Protein AF-A0A965FTY8-F1 (afdb_monomer)

Sequence (47 aa):
MGLVPGVPFHVVRKAPLGDPVEIRVNGFHLCLRRKEAEMLRVAKGNG

Radius of gyration: 10.57 Å; Cα contacts (8 Å, |Δi|>4): 53; chains: 1; bounding box: 26×21×26 Å

Solvent-accessible surface area (backbone atoms only — not comparable to full-atom values): 3193 Å² total; per-residue (Å²): 141,76,93,56,92,90,65,76,68,42,82,75,48,68,35,95,88,57,51,46,35,32,30,39,44,96,92,42,82,44,78,37,47,46,77,57,55,73,71,54,89,83,74,88,76,87,123

Secondary structure (DSSP, 8-state):
----TT---EEEEE-TTS-SEEEEETTEEEEEPHHHHHH--------

Structure (mmCIF, N/CA/C/O backbone):
data_AF-A0A965FTY8-F1
#
_entry.id   AF-A0A965FTY8-F1
#
loop_
_atom_site.group_PDB
_atom_site.id
_atom_site.type_symbol
_atom_site.label_atom_id
_atom_site.label_alt_id
_atom_site.label_comp_id
_atom_site.label_asym_id
_atom_site.label_entity_id
_atom_site.label_seq_id
_atom_site.pdbx_PDB_ins_code
_atom_site.Cartn_x
_atom_site.Cartn_y
_atom_site.Cartn_z
_atom_site.occupancy
_atom_site.B_iso_or_equiv
_atom_site.auth_seq_id
_atom_site.auth_comp_id
_atom_site.auth_asym_id
_atom_site.auth_atom_id
_atom_site.pdbx_PDB_model_num
ATOM 1 N N . MET A 1 1 ? 2.561 8.958 12.961 1.00 52.88 1 MET A N 1
ATOM 2 C CA . MET A 1 1 ? 1.802 9.998 12.233 1.00 52.88 1 MET A CA 1
ATOM 3 C C . MET A 1 1 ? 1.662 9.512 10.800 1.00 52.88 1 MET A C 1
ATOM 5 O O . MET A 1 1 ? 2.668 9.429 10.116 1.00 52.88 1 MET A O 1
ATOM 9 N N . GLY A 1 2 ? 0.486 9.031 10.402 1.00 75.31 2 GLY A N 1
ATOM 10 C CA . GLY A 1 2 ? 0.302 8.309 9.137 1.00 75.31 2 GLY A CA 1
ATOM 11 C C . GLY A 1 2 ? -1.074 7.648 9.062 1.00 75.31 2 GLY A C 1
ATOM 12 O O . GLY A 1 2 ? -1.957 8.013 9.840 1.00 75.31 2 GLY A O 1
ATOM 13 N N . LEU A 1 3 ? -1.252 6.681 8.154 1.00 76.44 3 LEU A N 1
ATOM 14 C CA . LEU A 1 3 ? -2.475 5.872 8.105 1.00 76.44 3 LEU A CA 1
ATOM 15 C C . LEU A 1 3 ? -2.720 5.194 9.453 1.00 76.44 3 LEU A C 1
ATOM 17 O O . LEU A 1 3 ? -1.842 4.503 9.968 1.00 76.44 3 LEU A O 1
ATOM 21 N N . VAL A 1 4 ? -3.929 5.353 9.983 1.00 84.50 4 VAL A N 1
ATOM 22 C CA . VAL A 1 4 ? -4.408 4.590 11.138 1.00 84.50 4 VAL A CA 1
ATOM 23 C C . VAL A 1 4 ? -5.461 3.575 10.679 1.00 84.50 4 VAL A C 1
ATOM 25 O O . VAL A 1 4 ? -6.187 3.848 9.716 1.00 84.50 4 VAL A O 1
ATOM 28 N N . PRO A 1 5 ? -5.552 2.396 11.324 1.00 84.88 5 PRO A N 1
ATOM 29 C CA . PRO A 1 5 ? -6.549 1.391 10.972 1.00 84.88 5 PRO A CA 1
ATOM 30 C C . PRO A 1 5 ? -7.973 1.955 11.009 1.00 84.88 5 PRO A C 1
ATOM 32 O O . PRO A 1 5 ? -8.330 2.700 11.918 1.00 84.88 5 PRO A O 1
ATOM 35 N N . GLY A 1 6 ? -8.785 1.586 10.018 1.00 84.50 6 GLY A N 1
ATOM 36 C CA . GLY A 1 6 ? -10.183 2.014 9.913 1.00 84.50 6 GLY A CA 1
ATOM 37 C C . GLY A 1 6 ? -10.404 3.349 9.197 1.00 84.50 6 GLY A C 1
ATOM 38 O O . GLY A 1 6 ? -11.551 3.693 8.927 1.00 84.50 6 GLY A O 1
ATOM 39 N N . VAL A 1 7 ? -9.346 4.084 8.835 1.00 87.06 7 VAL A N 1
ATOM 40 C CA . VAL A 1 7 ? -9.501 5.307 8.036 1.00 87.06 7 VAL A CA 1
ATOM 41 C C . VAL A 1 7 ? -9.714 4.958 6.562 1.00 87.06 7 VAL A C 1
ATOM 43 O O . VAL A 1 7 ? -8.874 4.272 5.970 1.00 87.06 7 VAL A O 1
ATOM 46 N N . PRO A 1 8 ? -10.806 5.440 5.941 1.00 87.31 8 PRO A N 1
ATOM 47 C CA . PRO A 1 8 ? -11.011 5.279 4.513 1.00 87.31 8 PRO A CA 1
ATOM 48 C C . PRO A 1 8 ? -10.006 6.132 3.736 1.00 87.31 8 PRO A C 1
ATOM 50 O O . PRO A 1 8 ? -9.704 7.273 4.091 1.00 87.31 8 PRO A O 1
ATOM 53 N N . PHE A 1 9 ? -9.509 5.581 2.637 1.00 89.19 9 PHE A N 1
ATOM 54 C CA . PHE A 1 9 ? -8.587 6.260 1.738 1.00 89.19 9 PHE A CA 1
ATOM 55 C C . PHE A 1 9 ? -8.931 5.947 0.289 1.00 89.19 9 PHE A C 1
ATOM 57 O O . PHE A 1 9 ? -9.581 4.946 -0.006 1.00 89.19 9 PHE A O 1
ATOM 64 N N . HIS A 1 10 ? -8.468 6.803 -0.616 1.00 90.19 10 HIS A N 1
ATOM 65 C CA . HIS A 1 10 ? -8.621 6.603 -2.054 1.00 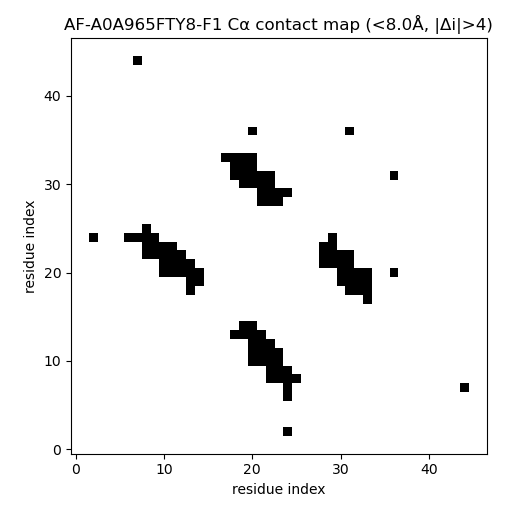90.19 10 HIS A CA 1
ATOM 66 C C . HIS A 1 10 ? -7.260 6.463 -2.714 1.00 90.19 10 HIS A C 1
ATOM 68 O O . HIS A 1 10 ? -6.348 7.231 -2.419 1.00 90.19 10 HIS A O 1
ATOM 74 N N . VAL A 1 11 ? -7.121 5.509 -3.631 1.00 90.00 11 VAL A N 1
ATOM 75 C CA . VAL A 1 11 ? -5.929 5.420 -4.479 1.00 90.00 11 VAL A CA 1
ATOM 76 C C . VAL A 1 11 ? -6.025 6.506 -5.542 1.00 90.00 11 VAL A C 1
ATOM 78 O O . VAL A 1 11 ? -6.975 6.528 -6.319 1.00 90.00 11 VAL A O 1
ATOM 81 N N . VAL A 1 12 ? -5.056 7.418 -5.551 1.00 93.00 12 VAL A N 1
ATOM 82 C CA . VAL A 1 12 ? -4.999 8.539 -6.498 1.00 93.00 12 VAL A CA 1
ATOM 83 C C . VAL A 1 12 ? -4.246 8.115 -7.746 1.00 93.00 12 VAL A C 1
ATOM 85 O O . VAL A 1 12 ? -4.717 8.302 -8.865 1.00 93.00 12 VAL A O 1
ATOM 88 N N . ARG A 1 13 ? -3.059 7.535 -7.554 1.00 91.06 13 ARG A N 1
ATOM 89 C CA . ARG A 1 13 ? -2.168 7.170 -8.649 1.00 91.06 13 ARG A CA 1
ATOM 90 C C . ARG A 1 13 ? -1.315 5.976 -8.262 1.00 91.06 13 ARG A C 1
ATOM 92 O O . ARG A 1 13 ? -0.893 5.830 -7.122 1.00 91.06 13 ARG A O 1
ATOM 99 N N . LYS A 1 14 ? -1.012 5.134 -9.242 1.00 91.31 14 LYS A N 1
ATOM 100 C CA . LYS A 1 14 ? 0.010 4.096 -9.131 1.00 91.31 14 LYS A CA 1
ATOM 101 C C . LYS A 1 14 ? 1.089 4.384 -10.163 1.00 91.31 14 LYS A C 1
ATOM 103 O O . LYS A 1 14 ? 0.771 4.712 -11.306 1.00 91.31 14 LYS A O 1
ATOM 108 N N . ALA A 1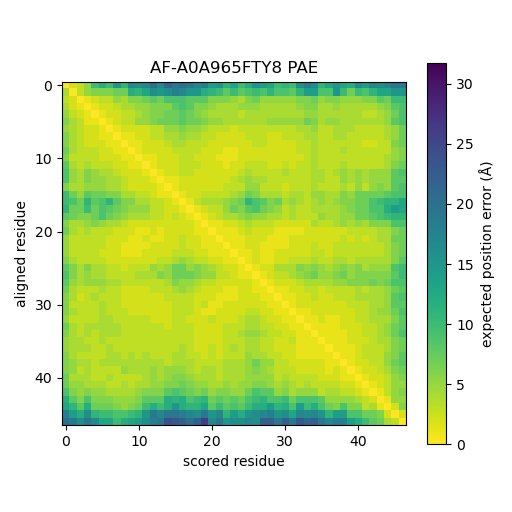 15 ? 2.352 4.300 -9.764 1.00 90.81 15 ALA A N 1
ATOM 109 C CA . ALA A 1 15 ? 3.446 4.428 -10.713 1.00 90.81 15 ALA A CA 1
ATOM 110 C C . ALA A 1 15 ? 3.400 3.300 -11.768 1.00 90.81 15 ALA A C 1
ATOM 112 O O . ALA A 1 15 ? 2.914 2.206 -11.464 1.00 90.81 15 ALA A O 1
ATOM 113 N N . PRO A 1 16 ? 3.945 3.512 -12.980 1.00 87.94 16 PRO A N 1
ATOM 114 C CA . PRO A 1 16 ? 3.889 2.527 -14.067 1.00 87.94 16 PRO A CA 1
ATOM 115 C C . PRO A 1 16 ? 4.504 1.170 -13.697 1.00 87.94 16 PRO A C 1
ATOM 117 O O . PRO A 1 16 ? 3.981 0.125 -14.066 1.00 87.94 16 PRO A O 1
ATOM 120 N N . LEU A 1 17 ? 5.584 1.187 -12.909 1.00 87.69 17 LEU A N 1
ATOM 121 C CA . LEU A 1 17 ? 6.285 -0.009 -12.421 1.00 87.69 17 LEU A CA 1
ATOM 122 C C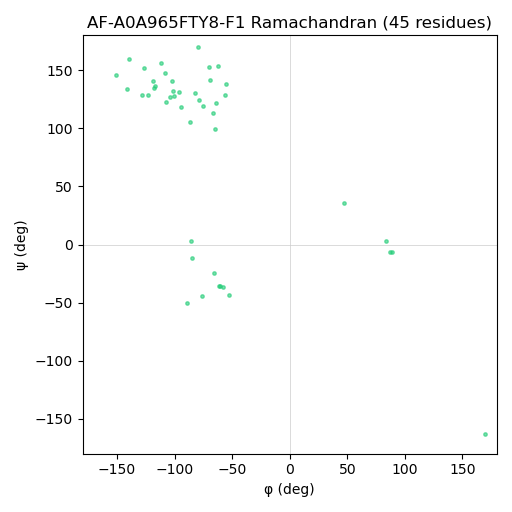 . LEU A 1 17 ? 5.671 -0.589 -11.134 1.00 87.69 17 LEU A C 1
ATOM 124 O O . LEU A 1 17 ? 6.171 -1.553 -10.559 1.00 87.69 17 LEU A O 1
ATOM 128 N N . GLY A 1 18 ? 4.573 0.004 -10.668 1.00 83.56 18 GLY A N 1
ATOM 129 C CA . GLY A 1 18 ? 3.842 -0.409 -9.480 1.00 83.56 18 GLY A CA 1
ATOM 130 C C . GLY A 1 18 ? 4.376 0.116 -8.148 1.00 83.56 18 GLY A C 1
ATOM 131 O O . GLY A 1 18 ? 3.795 -0.232 -7.122 1.00 83.56 18 GLY A O 1
ATOM 132 N N . ASP A 1 19 ? 5.413 0.954 -8.161 1.00 88.69 19 ASP A N 1
ATOM 133 C CA . ASP A 1 19 ? 5.969 1.656 -6.999 1.00 88.69 19 ASP A CA 1
ATOM 134 C C . ASP A 1 19 ? 6.398 3.089 -7.373 1.00 88.69 19 ASP A C 1
ATOM 136 O O . ASP A 1 19 ? 7.057 3.249 -8.407 1.00 88.69 19 ASP A O 1
ATOM 140 N N . PRO A 1 20 ? 6.060 4.119 -6.572 1.00 92.12 20 PRO A N 1
ATOM 141 C CA . PRO A 1 20 ? 5.187 4.088 -5.392 1.00 92.12 20 PRO A CA 1
ATOM 142 C C . PRO A 1 20 ? 3.685 4.099 -5.740 1.00 92.12 20 PRO A C 1
ATOM 144 O O . PRO A 1 20 ? 3.276 4.318 -6.887 1.00 92.12 20 PRO A O 1
ATOM 147 N N . VAL A 1 21 ? 2.851 3.859 -4.726 1.00 92.00 21 VAL A N 1
ATOM 148 C CA . VAL A 1 21 ? 1.395 4.052 -4.771 1.00 92.00 21 VAL A CA 1
ATOM 149 C C . VAL A 1 21 ? 1.050 5.326 -4.011 1.00 92.00 21 VAL A C 1
ATOM 151 O O . VAL A 1 21 ? 1.417 5.485 -2.851 1.00 92.00 21 VAL A O 1
ATOM 154 N N . GLU A 1 22 ? 0.320 6.226 -4.651 1.00 93.38 22 GLU A N 1
ATOM 155 C CA . GLU A 1 22 ? -0.150 7.468 -4.056 1.00 93.38 22 GLU A CA 1
ATOM 156 C C . GLU A 1 22 ? -1.614 7.330 -3.641 1.00 93.38 22 GLU A C 1
ATOM 158 O O . GLU A 1 22 ? -2.478 6.947 -4.439 1.00 93.38 22 GLU A O 1
ATOM 163 N N . ILE A 1 23 ? -1.896 7.654 -2.382 1.00 91.75 23 ILE A N 1
ATOM 164 C CA . ILE A 1 23 ? -3.230 7.592 -1.794 1.00 91.75 23 ILE A CA 1
ATOM 165 C C . ILE A 1 23 ? -3.615 8.926 -1.157 1.00 91.75 23 ILE A C 1
ATOM 167 O O . ILE A 1 23 ? -2.765 9.676 -0.684 1.00 91.75 23 ILE A O 1
ATOM 171 N N . ARG A 1 24 ? -4.916 9.211 -1.109 1.00 91.50 24 ARG A N 1
ATOM 172 C CA . ARG A 1 24 ? -5.487 10.378 -0.438 1.00 91.50 24 ARG A CA 1
ATOM 173 C C . ARG A 1 24 ? -6.194 9.952 0.844 1.00 91.50 24 ARG A C 1
ATOM 175 O O . ARG A 1 24 ? -7.125 9.148 0.795 1.00 91.50 24 ARG A O 1
ATOM 182 N N . VAL A 1 25 ? -5.766 10.526 1.966 1.00 89.94 25 VAL A N 1
ATOM 183 C CA . VAL A 1 25 ? -6.320 10.331 3.317 1.00 89.94 25 VAL A CA 1
ATOM 184 C C . VAL A 1 25 ? -6.605 11.688 3.937 1.00 89.94 25 VAL A C 1
ATOM 186 O O . VAL A 1 25 ? -5.722 12.539 3.969 1.00 89.94 25 VAL A O 1
ATOM 189 N N . ASN A 1 26 ? -7.822 11.890 4.454 1.00 86.69 26 ASN A N 1
ATOM 190 C CA . ASN A 1 26 ? -8.210 13.094 5.204 1.00 86.69 26 ASN A CA 1
ATOM 191 C C . ASN A 1 26 ? -7.800 14.424 4.533 1.00 86.69 26 ASN A C 1
ATOM 193 O O . ASN A 1 26 ? -7.419 15.374 5.206 1.00 86.69 26 ASN A O 1
ATOM 197 N N . GLY A 1 27 ? -7.851 14.486 3.198 1.00 86.00 27 GLY A N 1
ATOM 198 C CA . GLY A 1 27 ? -7.501 15.683 2.426 1.00 86.00 27 GLY A CA 1
ATOM 199 C C . GLY A 1 27 ? -6.028 15.814 2.023 1.00 86.00 27 GLY A C 1
ATOM 200 O O . GLY A 1 27 ? -5.733 16.675 1.200 1.00 86.00 27 GLY A O 1
ATOM 201 N N . PHE A 1 28 ? -5.137 14.938 2.492 1.00 88.44 28 PHE A N 1
ATOM 202 C CA . PHE A 1 28 ? -3.704 14.961 2.181 1.00 88.44 28 PHE A CA 1
ATOM 203 C C . PHE A 1 28 ? -3.283 13.770 1.317 1.00 88.44 28 PHE A C 1
ATOM 205 O O . PHE A 1 28 ? -3.938 12.725 1.310 1.00 88.44 28 PHE A O 1
ATOM 212 N N . HIS A 1 29 ? -2.177 13.940 0.594 1.00 91.12 29 HIS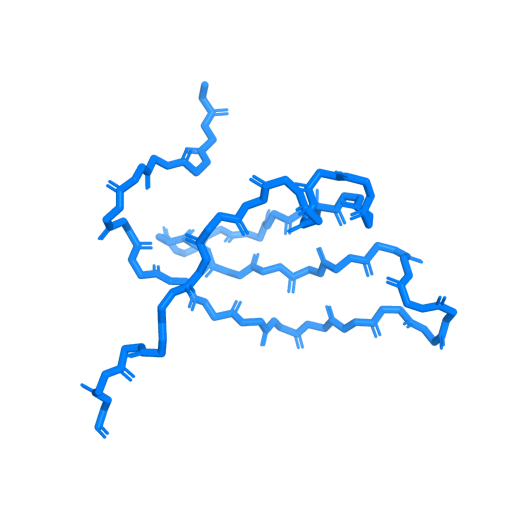 A N 1
ATOM 213 C CA . HIS A 1 29 ? -1.580 12.918 -0.260 1.00 91.12 29 HIS A CA 1
ATOM 214 C C . HIS A 1 29 ? -0.466 12.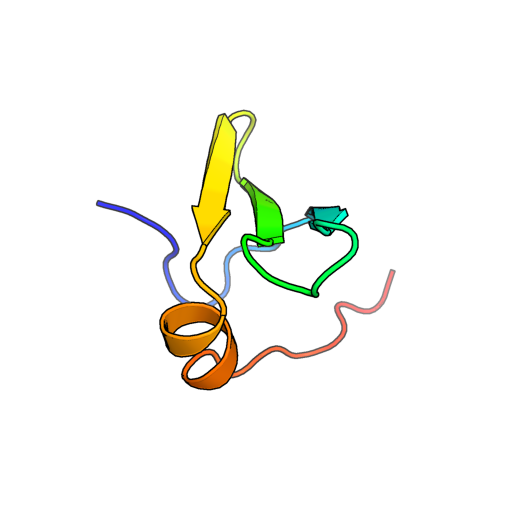193 0.495 1.00 91.12 29 HIS A C 1
ATOM 216 O O . HIS A 1 29 ? 0.403 12.829 1.091 1.00 91.12 29 HIS A O 1
ATOM 222 N N . LEU A 1 30 ? -0.492 10.864 0.460 1.00 90.38 30 LEU A N 1
ATOM 223 C CA . LEU A 1 30 ? 0.534 10.005 1.032 1.00 90.38 30 LEU A CA 1
ATOM 224 C C . LEU A 1 30 ? 1.083 9.077 -0.053 1.00 90.38 30 LEU A C 1
ATOM 226 O O . LEU A 1 30 ? 0.327 8.371 -0.720 1.00 90.38 30 LEU A O 1
ATOM 230 N N . CYS A 1 31 ? 2.405 9.051 -0.190 1.00 91.38 31 CYS A N 1
ATOM 231 C CA . CYS A 1 31 ? 3.104 8.098 -1.043 1.00 91.38 31 CYS A CA 1
ATOM 232 C C . CYS A 1 31 ? 3.534 6.893 -0.208 1.00 91.38 31 CYS A C 1
ATOM 234 O O . CYS A 1 31 ? 4.333 7.033 0.714 1.00 91.38 31 CYS A O 1
ATOM 236 N N . LEU A 1 32 ? 3.018 5.720 -0.555 1.00 90.06 32 LEU A N 1
ATOM 237 C CA . LEU A 1 32 ? 3.404 4.439 0.019 1.00 90.06 32 LEU A CA 1
ATOM 238 C C . LEU A 1 32 ? 4.336 3.718 -0.945 1.00 90.06 32 LEU A C 1
ATOM 240 O O . LEU A 1 32 ? 4.031 3.581 -2.135 1.00 90.06 32 LEU A O 1
ATOM 244 N N . ARG A 1 33 ? 5.450 3.197 -0.430 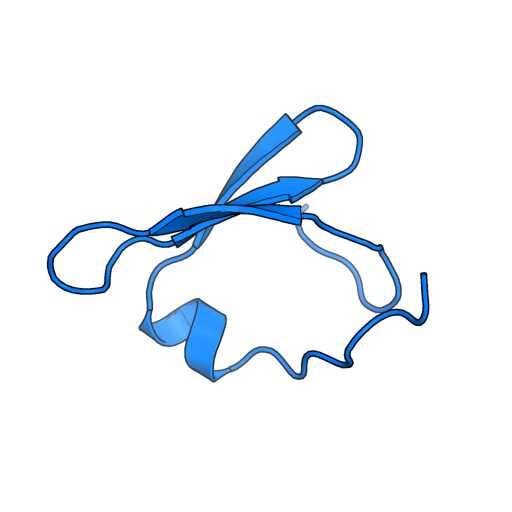1.00 92.31 33 ARG A N 1
ATOM 245 C CA . ARG A 1 33 ? 6.245 2.239 -1.195 1.00 92.31 33 ARG A CA 1
ATOM 246 C C . ARG A 1 33 ? 5.495 0.921 -1.301 1.00 92.31 33 ARG A C 1
ATOM 248 O O . ARG A 1 33 ? 4.746 0.530 -0.408 1.00 92.31 33 ARG A O 1
ATOM 255 N N . ARG A 1 34 ? 5.764 0.168 -2.357 1.00 87.94 34 ARG A N 1
ATOM 256 C CA . ARG A 1 34 ? 5.182 -1.148 -2.610 1.00 87.94 34 ARG A CA 1
ATOM 257 C C . ARG A 1 34 ? 5.363 -2.093 -1.424 1.00 87.94 34 ARG A C 1
ATOM 259 O O . ARG A 1 34 ? 4.402 -2.736 -1.030 1.00 87.94 34 ARG A O 1
ATOM 266 N N . LYS A 1 35 ? 6.554 -2.116 -0.815 1.00 90.75 35 LYS A N 1
ATOM 267 C CA . LYS A 1 35 ? 6.832 -2.938 0.377 1.00 90.75 35 LYS A CA 1
ATOM 268 C C . LYS A 1 35 ? 5.936 -2.583 1.566 1.00 90.75 35 LYS A C 1
ATOM 270 O O . LYS A 1 35 ? 5.567 -3.467 2.322 1.00 90.75 35 LYS A O 1
ATOM 275 N N . 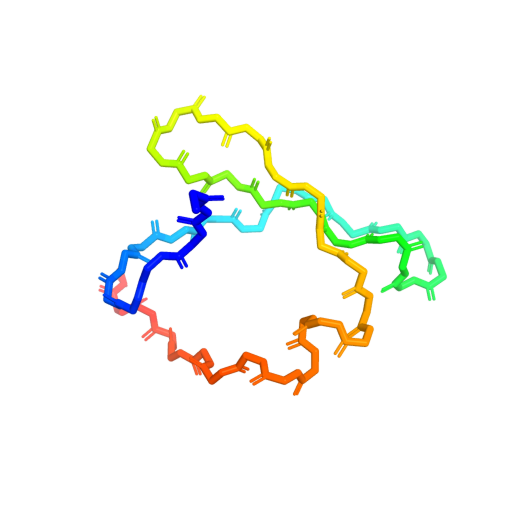GLU A 1 36 ? 5.595 -1.308 1.734 1.00 89.06 36 GLU A N 1
ATOM 276 C CA . GLU A 1 36 ? 4.706 -0.852 2.807 1.00 89.06 36 GLU A CA 1
ATOM 277 C C . GLU A 1 36 ? 3.256 -1.202 2.469 1.00 89.06 36 GLU A C 1
ATOM 279 O O . GLU A 1 36 ? 2.543 -1.743 3.306 1.00 89.06 36 GLU A O 1
ATOM 284 N N . ALA A 1 37 ? 2.842 -0.971 1.219 1.00 87.56 37 ALA A N 1
ATOM 285 C CA . ALA A 1 37 ? 1.508 -1.310 0.734 1.00 87.56 37 ALA A CA 1
AT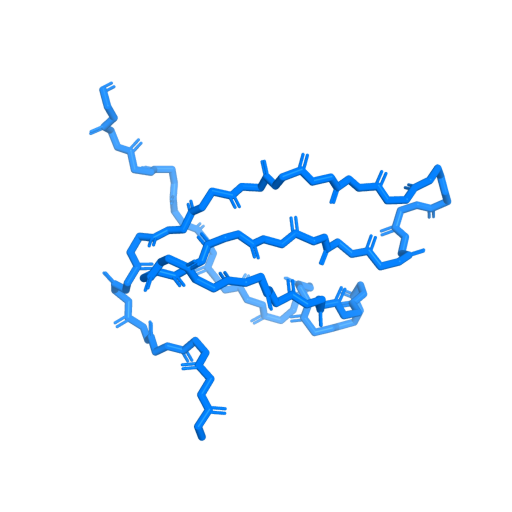OM 286 C C . ALA A 1 37 ? 1.212 -2.820 0.803 1.00 87.56 37 ALA A C 1
ATOM 288 O O . ALA A 1 37 ? 0.091 -3.200 1.123 1.00 87.56 37 ALA A O 1
ATOM 289 N N . GLU A 1 38 ? 2.207 -3.676 0.556 1.00 88.69 38 GLU A N 1
ATOM 290 C CA . GLU A 1 38 ? 2.093 -5.137 0.681 1.00 88.69 38 GLU A CA 1
ATOM 291 C C . GLU A 1 38 ? 1.875 -5.599 2.134 1.00 88.69 38 GLU A C 1
ATOM 293 O O . GLU A 1 38 ? 1.282 -6.652 2.355 1.00 88.69 38 GLU A O 1
ATOM 298 N N . MET A 1 39 ? 2.294 -4.809 3.130 1.00 87.31 39 MET A N 1
ATOM 299 C CA . MET A 1 39 ? 2.053 -5.099 4.551 1.00 87.31 39 MET A CA 1
ATOM 300 C C . MET A 1 39 ? 0.684 -4.606 5.044 1.00 87.31 39 MET A C 1
ATOM 302 O O . MET A 1 39 ? 0.267 -4.952 6.152 1.00 87.31 39 MET A O 1
ATOM 306 N N . LEU A 1 40 ? -0.027 -3.793 4.257 1.00 85.25 40 LEU A N 1
ATOM 307 C CA . LEU A 1 40 ? -1.325 -3.249 4.647 1.00 85.25 40 LEU A CA 1
ATOM 308 C C . LEU A 1 40 ? -2.447 -4.254 4.382 1.00 85.25 40 LEU A C 1
ATOM 310 O O . LEU A 1 40 ? -2.630 -4.752 3.273 1.00 85.25 40 LEU A O 1
ATOM 314 N N . ARG A 1 41 ? -3.285 -4.477 5.395 1.00 86.75 41 ARG A N 1
ATOM 315 C CA . ARG A 1 41 ? -4.540 -5.213 5.235 1.00 86.75 41 ARG A CA 1
ATOM 316 C C . ARG A 1 41 ? -5.641 -4.249 4.808 1.00 86.75 41 ARG A C 1
ATOM 318 O O . ARG A 1 41 ? -6.139 -3.472 5.618 1.00 86.75 41 ARG A O 1
ATOM 325 N N . VAL A 1 42 ? -6.014 -4.308 3.535 1.00 86.25 42 VAL A N 1
ATOM 326 C CA . VAL A 1 42 ? -7.065 -3.466 2.953 1.00 86.25 42 VAL A CA 1
ATOM 327 C C . VAL A 1 42 ? -8.366 -4.251 2.801 1.00 86.25 42 VAL A C 1
ATOM 329 O O . VAL A 1 42 ? -8.358 -5.426 2.441 1.00 86.25 42 VAL A O 1
ATOM 332 N N . ALA A 1 43 ? -9.492 -3.596 3.071 1.00 84.56 43 ALA A N 1
ATOM 333 C CA . ALA A 1 43 ? -10.826 -4.107 2.781 1.00 84.56 43 ALA A CA 1
ATOM 334 C C . ALA A 1 43 ? -11.505 -3.140 1.809 1.00 84.56 43 ALA A C 1
ATOM 336 O O . ALA A 1 43 ? -11.343 -1.924 1.929 1.00 84.56 43 ALA A O 1
ATOM 337 N N . LYS A 1 44 ? -12.249 -3.668 0.833 1.00 80.88 44 LYS A N 1
ATOM 338 C CA . LYS A 1 44 ? -13.037 -2.828 -0.070 1.00 80.88 44 LYS A CA 1
ATOM 339 C C . LYS A 1 44 ? -14.139 -2.170 0.762 1.00 80.88 44 LYS A C 1
ATOM 341 O O . LYS A 1 44 ? -15.004 -2.868 1.282 1.00 80.88 44 LYS A O 1
ATOM 346 N N . GLY A 1 45 ? -14.076 -0.851 0.925 1.00 72.94 45 GLY A N 1
ATOM 347 C CA . GLY A 1 45 ? -15.190 -0.100 1.493 1.00 72.94 45 GLY A CA 1
ATOM 348 C C . GLY A 1 45 ? -16.372 -0.215 0.538 1.00 72.94 45 GLY A C 1
ATOM 349 O O . GLY A 1 45 ? -16.226 0.116 -0.638 1.00 72.94 45 GLY A O 1
ATOM 350 N N . ASN A 1 46 ? -17.501 -0.738 1.014 1.00 62.06 46 ASN A N 1
ATOM 351 C CA . ASN A 1 46 ? -18.757 -0.680 0.274 1.00 62.06 46 ASN A CA 1
ATOM 352 C C . ASN A 1 46 ? -19.159 0.796 0.154 1.00 62.06 46 ASN A C 1
ATOM 354 O O . ASN A 1 46 ? -19.649 1.379 1.120 1.00 62.06 46 ASN A O 1
ATOM 358 N N . GLY A 1 47 ? -18.879 1.388 -1.005 1.00 54.69 47 GLY A N 1
ATOM 359 C CA . GLY A 1 47 ? -19.667 2.494 -1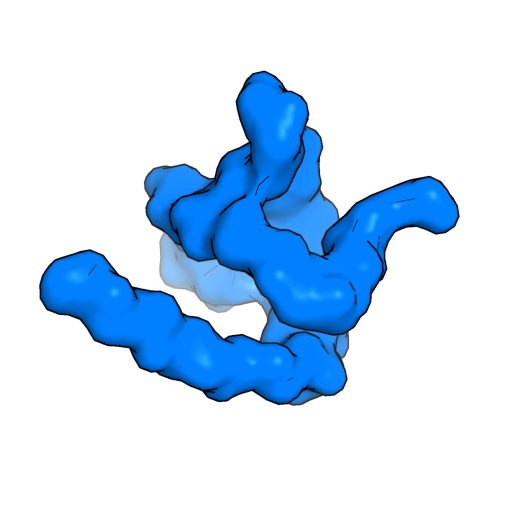.539 1.00 54.69 47 GLY A CA 1
ATOM 360 C C . GLY A 1 47 ? -20.859 1.927 -2.287 1.00 54.69 47 GLY A C 1
ATOM 361 O O . GLY A 1 47 ? -20.657 0.896 -2.974 1.00 54.69 47 GLY A O 1
#

Nearest PDB structures (foldseek):
  2k5l-assembly1_A  TM=9.152E-01  e=1.107E-02  Acetivibrio thermocellus ATCC 27405
  2k5i-assembly1_A  TM=9.278E-01  e=5.524E-02  Acetivibrio thermocellus
  6e55-assembly5_E  TM=7.916E-01  e=4.857E-02  Klebsiella pneumoniae
  5oaz-assembly2_B  TM=6.898E-01  e=1.063E+00  Homo sapiens
  3d3r-assembly1_A  TM=5.964E-01  e=2.451E+00  Shewanella oneidensis MR-1

pLDDT: mean 85.7, std 8.8, range [52.88, 93.38]

Mean predicted aligned error: 4.59 Å

Foldseek 3Di:
DDDDPPFDKAFDDADPVRPWTWIDGPRDIDTHGPVRVVPDDDDDPDD